Protein AF-A0A9X4HJ02-F1 (afdb_monomer_lite)

Secondary structure (DSSP, 8-state):
--HHHHHHHHHHHHHHHHHHHHHHHHHHHHHHHHHHTTTGGGGS-TT-SSHHHHHHHHHHHTT----HHHHHHHHHHHHHHHHHHH-TTGGGT-PPPHHHHHHHHHHHHHHHHHHHHHHTT-

Sequence (122 aa):
MEGTRVIESLLQGAYVREYHLWEKDCKAYFTLMTNRNNNQLMTINQNEKPFTNFVRKALLVFDGALPEKILSAIDHMRKQVNVMKHEEGLELDHFVSEADYKSALNALESFWNELMNREEYA

Foldseek 3Di:
DPVVLVVLVVLLVVLLVLLVVLLVVLVVVLVVVCVVVVNLCVVQDCPDPPNLVSSCVSLVSVVHDDDPLLSVLSVVSVVLSVCVPPPPPCSVVDGQDPVSSVSNVVSSVSVVVSVVVVVVVD

Radius of gyration: 16.31 Å; chains: 1; bounding box: 38×30×46 Å

Structure (mmCIF, N/CA/C/O backbone):
data_AF-A0A9X4HJ02-F1
#
_entry.id   AF-A0A9X4HJ02-F1
#
loop_
_atom_site.group_PDB
_atom_site.id
_atom_site.type_symbol
_atom_site.label_atom_id
_atom_site.label_alt_id
_atom_site.label_comp_id
_atom_site.label_asym_id
_atom_site.label_entity_id
_atom_site.label_seq_id
_atom_site.pdbx_PDB_ins_code
_atom_site.Cartn_x
_atom_site.Cartn_y
_atom_site.Cartn_z
_atom_site.occupancy
_atom_site.B_iso_or_equiv
_atom_site.auth_seq_id
_atom_site.auth_comp_id
_atom_site.auth_asym_id
_atom_site.auth_atom_id
_atom_site.pdbx_PDB_model_num
ATOM 1 N N . MET A 1 1 ? -17.749 -1.234 29.234 1.00 52.28 1 MET A N 1
ATOM 2 C CA . MET A 1 1 ? -17.450 -0.763 27.860 1.00 52.28 1 MET A CA 1
ATOM 3 C C . MET A 1 1 ? -15.948 -0.518 27.707 1.00 52.28 1 MET A C 1
ATOM 5 O O . MET A 1 1 ? -15.532 0.545 27.276 1.00 52.28 1 MET A O 1
ATOM 9 N N . GLU A 1 2 ? -15.128 -1.496 28.091 1.00 54.56 2 GLU A N 1
ATOM 10 C CA . GLU A 1 2 ? -13.662 -1.351 28.156 1.00 54.56 2 GLU A CA 1
ATOM 11 C C . GLU A 1 2 ? -12.976 -2.229 27.094 1.00 54.56 2 GLU A C 1
ATOM 13 O O . GLU A 1 2 ? -12.011 -1.808 26.468 1.00 54.56 2 GLU A O 1
ATOM 18 N N . GLY A 1 3 ? -13.557 -3.398 26.783 1.00 59.56 3 GLY A N 1
ATOM 19 C CA . GLY A 1 3 ? -13.051 -4.311 25.750 1.00 59.56 3 GLY A CA 1
ATOM 20 C C . GLY A 1 3 ? -13.134 -3.784 24.312 1.00 59.56 3 GLY A C 1
ATOM 21 O O . GLY A 1 3 ? -12.267 -4.109 23.510 1.00 59.56 3 GLY A O 1
ATOM 22 N N . THR A 1 4 ? -14.121 -2.942 23.986 1.00 62.22 4 THR A N 1
ATOM 23 C CA . THR A 1 4 ? -14.264 -2.354 22.639 1.00 62.22 4 THR A CA 1
ATOM 24 C C . THR A 1 4 ? -13.070 -1.460 22.299 1.00 62.22 4 THR A C 1
ATOM 26 O O . THR A 1 4 ? -12.455 -1.650 21.256 1.00 62.22 4 THR A O 1
ATOM 29 N N . ARG A 1 5 ? -12.641 -0.615 23.250 1.00 69.56 5 ARG A N 1
ATOM 30 C CA . ARG A 1 5 ? -11.488 0.284 23.084 1.00 69.56 5 ARG A CA 1
ATOM 31 C C . ARG A 1 5 ? -10.175 -0.467 22.879 1.00 69.56 5 ARG A C 1
ATOM 33 O O . ARG A 1 5 ? -9.358 -0.062 22.066 1.00 69.56 5 ARG A O 1
ATOM 40 N N . VAL A 1 6 ? -9.977 -1.584 23.585 1.00 75.56 6 VAL A N 1
ATOM 41 C CA . VAL A 1 6 ? -8.767 -2.412 23.432 1.00 75.56 6 VAL A CA 1
ATOM 42 C C . VAL A 1 6 ? -8.686 -3.025 22.031 1.00 75.56 6 VAL A C 1
ATOM 44 O O . VAL A 1 6 ? -7.623 -3.000 21.415 1.00 75.56 6 VAL A O 1
ATOM 47 N N . ILE A 1 7 ? -9.797 -3.557 21.512 1.00 77.19 7 ILE A N 1
ATOM 48 C CA . ILE A 1 7 ? -9.849 -4.146 20.164 1.00 77.19 7 ILE A CA 1
ATOM 49 C C . ILE A 1 7 ? -9.597 -3.075 19.099 1.00 77.19 7 ILE A C 1
ATOM 51 O O . ILE A 1 7 ? -8.810 -3.298 18.183 1.00 77.19 7 ILE A O 1
ATOM 55 N N . GLU A 1 8 ? -10.218 -1.906 19.240 1.00 74.81 8 GLU A N 1
ATOM 56 C CA . GLU A 1 8 ? -10.045 -0.772 18.330 1.00 74.81 8 GLU A CA 1
ATOM 57 C C . GLU A 1 8 ? -8.587 -0.282 18.291 1.00 74.81 8 GLU A C 1
ATOM 59 O O . GLU A 1 8 ? -8.019 -0.123 17.209 1.00 74.81 8 GLU A O 1
ATOM 64 N N . SER A 1 9 ? -7.925 -0.148 19.449 1.00 78.44 9 SER A N 1
ATOM 65 C CA . SER A 1 9 ? -6.498 0.202 19.504 1.00 78.44 9 SER A CA 1
ATOM 66 C C . SER A 1 9 ? -5.600 -0.861 18.859 1.00 78.44 9 SER A C 1
ATOM 68 O O . SER A 1 9 ? -4.635 -0.521 18.171 1.00 78.44 9 SER A O 1
ATOM 70 N N . LEU A 1 10 ? -5.909 -2.151 19.044 1.00 83.62 10 LEU A N 1
ATOM 71 C CA . LEU A 1 10 ? -5.164 -3.240 18.403 1.00 83.62 10 LEU A CA 1
ATOM 72 C C . LEU A 1 10 ? -5.333 -3.217 16.878 1.00 83.62 10 LEU A C 1
ATOM 74 O O . LEU A 1 10 ? -4.345 -3.357 16.155 1.00 83.62 10 LEU A O 1
ATOM 78 N N . LEU A 1 11 ? -6.559 -3.005 16.390 1.00 85.75 11 LEU A N 1
ATOM 79 C CA . LEU A 1 11 ? -6.854 -2.886 14.961 1.00 85.75 11 LEU A CA 1
ATOM 80 C C . LEU A 1 11 ? -6.129 -1.697 14.335 1.00 85.75 11 LEU A C 1
ATOM 82 O O . LEU A 1 11 ? -5.523 -1.846 13.278 1.00 85.75 11 LEU A O 1
ATOM 86 N N . GLN A 1 12 ? -6.128 -0.543 14.999 1.00 85.69 12 GLN A N 1
ATOM 87 C CA . GLN A 1 12 ? -5.407 0.641 14.538 1.00 85.69 12 GLN A CA 1
ATOM 88 C C . GLN A 1 12 ? -3.894 0.399 14.470 1.00 85.69 12 GLN A C 1
ATOM 90 O O . GLN A 1 12 ? -3.264 0.694 13.452 1.00 85.69 12 GLN A O 1
ATOM 95 N N . GLY A 1 13 ? -3.310 -0.200 15.513 1.00 87.31 13 GLY A N 1
ATOM 96 C CA . GLY A 1 13 ? -1.893 -0.567 15.522 1.00 87.31 13 GLY A CA 1
ATOM 97 C C . GLY A 1 13 ? -1.534 -1.536 14.392 1.00 87.31 13 GLY A C 1
ATOM 98 O O . GLY A 1 13 ? -0.536 -1.334 13.694 1.00 87.31 13 GLY A O 1
ATOM 99 N N . ALA A 1 14 ? -2.373 -2.550 14.161 1.00 90.69 14 ALA A N 1
ATOM 100 C CA . ALA A 1 14 ? -2.215 -3.473 13.044 1.00 90.69 14 ALA A CA 1
ATOM 101 C C . ALA A 1 14 ? -2.327 -2.743 11.697 1.00 90.69 14 ALA A C 1
ATOM 103 O O . ALA A 1 14 ? -1.456 -2.897 10.850 1.00 90.69 14 ALA A O 1
ATOM 104 N N . TYR A 1 15 ? -3.334 -1.890 11.513 1.00 91.19 15 TYR A N 1
ATOM 105 C CA . TYR A 1 15 ? -3.548 -1.124 10.284 1.00 91.19 15 TYR A CA 1
ATOM 106 C C . TYR A 1 15 ? -2.327 -0.269 9.918 1.00 91.19 15 TYR A C 1
ATOM 108 O O . TYR A 1 15 ? -1.811 -0.357 8.805 1.00 91.19 15 TYR A O 1
ATOM 116 N N . VAL A 1 16 ? -1.797 0.502 10.872 1.00 91.00 16 VAL A N 1
ATOM 117 C CA . VAL A 1 16 ? -0.588 1.318 10.666 1.00 91.00 16 VAL A CA 1
ATOM 118 C C . VAL A 1 16 ? 0.624 0.448 10.323 1.00 91.00 16 VAL A C 1
ATOM 120 O O . VAL A 1 16 ? 1.396 0.787 9.420 1.00 91.00 16 VAL A O 1
ATOM 123 N N . ARG A 1 17 ? 0.789 -0.684 11.018 1.00 93.62 17 ARG A N 1
ATOM 124 C CA . ARG A 1 17 ? 1.872 -1.640 10.761 1.00 93.62 17 ARG A CA 1
ATOM 125 C C . ARG A 1 17 ? 1.815 -2.184 9.335 1.00 93.62 17 ARG A C 1
ATOM 127 O O . ARG A 1 17 ? 2.841 -2.163 8.659 1.00 93.62 17 ARG A O 1
ATOM 134 N N . GLU A 1 18 ? 0.653 -2.652 8.884 1.00 95.81 18 GLU A N 1
ATOM 135 C CA . GLU A 1 18 ? 0.494 -3.255 7.554 1.00 95.81 18 GLU A CA 1
ATOM 136 C C . GLU A 1 18 ? 0.843 -2.270 6.433 1.00 95.81 18 GLU A C 1
ATOM 138 O O . GLU A 1 18 ? 1.586 -2.614 5.514 1.00 95.81 18 GLU A O 1
ATOM 143 N N . TYR A 1 19 ? 0.403 -1.011 6.547 1.00 94.69 19 TYR A N 1
ATOM 144 C CA . TYR A 1 19 ? 0.765 0.023 5.575 1.00 94.69 19 TYR A CA 1
ATOM 145 C C . TYR A 1 19 ? 2.287 0.229 5.492 1.00 94.69 19 TYR A C 1
ATOM 147 O O . TYR A 1 19 ? 2.862 0.284 4.403 1.00 94.69 19 TYR A O 1
ATOM 155 N N . HIS A 1 20 ? 2.959 0.333 6.643 1.00 94.19 20 HIS A N 1
ATOM 156 C CA . HIS A 1 20 ? 4.403 0.565 6.683 1.00 94.19 20 HIS A CA 1
ATOM 157 C C . HIS A 1 20 ? 5.226 -0.637 6.213 1.00 94.19 20 HIS A C 1
ATOM 159 O O . HIS A 1 20 ? 6.281 -0.440 5.606 1.00 94.19 20 HIS A O 1
ATOM 165 N N . LEU A 1 21 ? 4.758 -1.862 6.461 1.00 95.81 21 LEU A N 1
ATOM 166 C CA . LEU A 1 21 ? 5.374 -3.063 5.898 1.00 95.81 21 LEU A CA 1
ATOM 167 C C . LEU A 1 21 ? 5.270 -3.064 4.378 1.00 95.81 21 LEU A C 1
ATOM 169 O O . LEU A 1 21 ? 6.294 -3.170 3.709 1.00 95.81 21 LEU A O 1
ATOM 173 N N . TRP A 1 22 ? 4.077 -2.821 3.837 1.00 96.12 22 TRP A N 1
ATOM 174 C CA . TRP A 1 22 ? 3.890 -2.728 2.392 1.00 96.12 22 TRP A CA 1
ATOM 175 C C . TRP A 1 22 ? 4.784 -1.654 1.750 1.00 96.12 22 TRP A C 1
ATOM 177 O O . TRP A 1 22 ? 5.442 -1.921 0.743 1.00 96.12 22 TRP A O 1
ATOM 187 N N . GLU A 1 23 ? 4.875 -0.459 2.347 1.00 94.38 23 GLU A N 1
ATOM 188 C CA . GLU A 1 23 ? 5.752 0.615 1.861 1.00 94.38 23 GLU A CA 1
ATOM 189 C C . GLU A 1 23 ? 7.231 0.188 1.851 1.00 94.38 23 GLU A C 1
ATOM 191 O O . GLU A 1 23 ? 7.954 0.432 0.879 1.00 94.38 23 GLU A O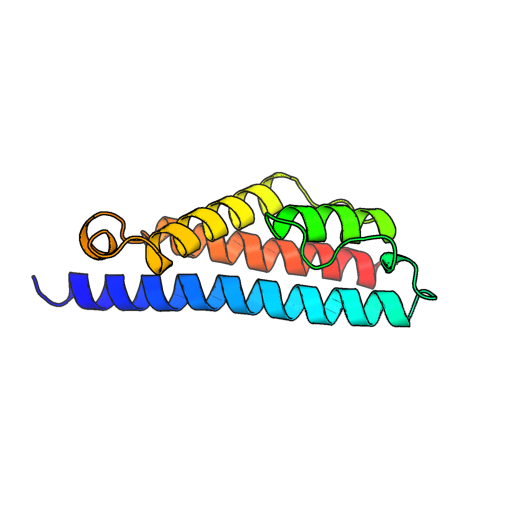 1
ATOM 196 N N . LYS A 1 24 ? 7.690 -0.456 2.930 1.00 93.50 24 LYS A N 1
ATOM 197 C CA . LYS A 1 24 ? 9.062 -0.961 3.060 1.00 93.50 24 LYS A CA 1
ATOM 198 C C . LYS A 1 24 ? 9.365 -2.026 2.005 1.00 93.50 24 LYS A C 1
ATOM 200 O O . LYS A 1 24 ? 10.408 -1.948 1.352 1.00 93.50 24 LYS A O 1
ATOM 205 N N . ASP A 1 25 ? 8.459 -2.975 1.822 1.00 94.31 25 ASP A N 1
ATOM 206 C CA . ASP A 1 25 ? 8.636 -4.093 0.900 1.00 94.31 25 ASP A CA 1
ATOM 207 C C . ASP A 1 25 ? 8.605 -3.617 -0.558 1.00 94.31 25 ASP A C 1
ATOM 209 O O . ASP A 1 25 ? 9.440 -4.038 -1.357 1.00 94.31 25 ASP A O 1
ATOM 213 N N . CYS A 1 26 ? 7.755 -2.639 -0.894 1.00 91.94 26 CYS A N 1
ATOM 214 C CA . CYS A 1 26 ? 7.773 -1.981 -2.203 1.00 91.94 26 CYS A CA 1
ATOM 215 C C . CYS A 1 26 ? 9.126 -1.321 -2.494 1.00 91.94 26 CYS A C 1
ATOM 217 O O . CYS A 1 26 ? 9.684 -1.501 -3.576 1.00 91.94 26 CYS A O 1
ATOM 219 N N . LYS A 1 27 ? 9.687 -0.566 -1.538 1.00 89.56 27 LYS A N 1
ATOM 220 C CA . LYS A 1 27 ? 11.008 0.067 -1.711 1.00 89.56 27 LYS A CA 1
ATOM 221 C C . LYS A 1 27 ? 12.096 -0.975 -1.955 1.00 89.56 27 LYS A C 1
ATOM 223 O O . LYS A 1 27 ? 12.925 -0.784 -2.846 1.00 89.56 27 LYS A O 1
ATOM 228 N N . ALA A 1 28 ? 12.085 -2.070 -1.196 1.00 89.88 28 ALA A N 1
ATOM 229 C CA . ALA A 1 28 ? 13.040 -3.161 -1.365 1.00 89.88 28 ALA A CA 1
ATOM 230 C C . ALA A 1 28 ? 12.899 -3.829 -2.743 1.00 89.88 28 ALA A C 1
ATOM 232 O O . ALA A 1 28 ? 13.892 -3.968 -3.460 1.00 89.88 28 ALA A O 1
ATOM 233 N N . TYR A 1 29 ? 11.668 -4.164 -3.139 1.00 88.44 29 TYR A N 1
ATOM 234 C CA . TYR A 1 29 ? 11.352 -4.769 -4.431 1.00 88.44 29 TYR A CA 1
ATOM 235 C C . TYR A 1 29 ? 11.812 -3.897 -5.603 1.00 88.44 29 TYR A C 1
ATOM 237 O O . TYR A 1 29 ? 12.614 -4.328 -6.431 1.00 88.44 29 TYR A O 1
ATOM 245 N N . PHE A 1 30 ? 11.379 -2.636 -5.652 1.00 86.06 30 PHE A N 1
ATOM 246 C CA . PHE A 1 30 ? 11.724 -1.749 -6.761 1.00 86.06 30 PHE A CA 1
ATOM 247 C C . PHE A 1 30 ? 13.223 -1.426 -6.800 1.00 86.06 30 PHE A C 1
ATOM 249 O O . PHE A 1 30 ? 13.795 -1.328 -7.883 1.00 86.06 30 PHE A O 1
ATOM 256 N N . THR A 1 31 ? 13.905 -1.350 -5.653 1.00 85.00 31 THR A N 1
ATOM 257 C CA . THR A 1 31 ? 15.374 -1.221 -5.627 1.00 85.00 31 THR A CA 1
ATOM 258 C C . THR A 1 31 ? 16.052 -2.440 -6.258 1.00 85.00 31 THR A C 1
ATOM 260 O O . THR A 1 31 ? 16.953 -2.288 -7.083 1.00 85.00 31 THR A O 1
ATOM 263 N N . LEU A 1 32 ? 15.594 -3.653 -5.934 1.00 84.62 32 LEU A N 1
ATOM 264 C CA . LEU A 1 32 ? 16.108 -4.880 -6.542 1.00 84.62 32 LEU A CA 1
ATOM 265 C C . LEU A 1 32 ? 15.881 -4.900 -8.062 1.00 84.62 32 LEU A C 1
ATOM 267 O O . LEU A 1 32 ? 16.812 -5.200 -8.809 1.00 84.62 32 LEU A O 1
ATOM 271 N N . MET A 1 33 ? 14.681 -4.535 -8.520 1.00 80.75 33 MET A N 1
ATOM 272 C CA . MET A 1 33 ? 14.353 -4.478 -9.950 1.00 80.75 33 MET A CA 1
ATOM 273 C C . MET A 1 33 ? 15.175 -3.418 -10.690 1.00 80.75 33 MET A C 1
ATOM 275 O O . MET A 1 33 ? 15.645 -3.668 -11.797 1.00 80.75 33 MET A O 1
ATOM 279 N N . THR A 1 34 ? 15.439 -2.269 -10.057 1.00 80.75 34 THR A N 1
ATOM 280 C CA . THR A 1 34 ? 16.346 -1.234 -10.593 1.00 80.75 34 THR A CA 1
ATOM 281 C C . THR A 1 34 ? 17.727 -1.808 -10.890 1.00 80.75 34 THR A C 1
ATOM 283 O O . THR A 1 34 ? 18.257 -1.618 -11.984 1.00 80.75 34 THR A O 1
ATOM 286 N N . ASN A 1 35 ? 18.291 -2.530 -9.918 1.00 79.81 35 ASN A N 1
ATOM 287 C CA . ASN A 1 35 ? 19.626 -3.111 -10.022 1.00 79.81 35 ASN A CA 1
ATOM 288 C C . ASN A 1 35 ? 19.690 -4.208 -11.095 1.00 79.81 35 ASN A C 1
ATOM 290 O O . ASN A 1 35 ? 20.710 -4.345 -11.763 1.00 79.81 35 ASN A O 1
ATOM 294 N N . ARG A 1 36 ? 18.608 -4.978 -11.273 1.00 78.88 36 ARG A N 1
ATOM 295 C CA . ARG A 1 36 ? 18.513 -6.027 -12.302 1.00 78.88 36 ARG A CA 1
ATOM 296 C C . ARG A 1 36 ? 18.348 -5.457 -13.713 1.00 78.88 36 ARG A C 1
ATOM 298 O O . ARG A 1 36 ? 18.945 -5.984 -14.645 1.00 78.88 36 ARG A O 1
ATOM 305 N N . ASN A 1 37 ? 17.612 -4.357 -13.861 1.00 73.00 37 ASN A N 1
ATOM 306 C CA . ASN A 1 37 ? 17.257 -3.768 -15.156 1.00 73.00 37 ASN A CA 1
ATOM 307 C C . ASN A 1 37 ? 18.129 -2.551 -15.518 1.00 73.00 37 ASN A C 1
ATOM 309 O O . ASN A 1 37 ? 17.626 -1.556 -16.033 1.00 73.00 37 ASN A O 1
ATOM 313 N N . ASN A 1 38 ? 19.439 -2.602 -15.241 1.00 73.12 38 ASN A N 1
ATOM 314 C CA . ASN A 1 38 ? 20.414 -1.561 -15.611 1.00 73.12 38 ASN A CA 1
ATOM 315 C C . ASN A 1 38 ? 20.001 -0.129 -15.215 1.00 73.12 38 ASN A C 1
ATOM 317 O O . ASN A 1 38 ? 20.140 0.806 -16.004 1.00 73.12 38 ASN A O 1
ATOM 321 N N . ASN A 1 39 ? 19.506 0.065 -13.990 1.00 70.62 39 ASN A N 1
ATOM 322 C CA . ASN A 1 39 ? 19.176 1.380 -13.434 1.00 70.62 39 ASN A CA 1
ATOM 323 C C . ASN A 1 39 ? 17.999 2.122 -14.100 1.00 70.62 39 ASN A C 1
ATOM 325 O O . ASN A 1 39 ? 17.875 3.336 -13.939 1.00 70.62 39 ASN A O 1
ATOM 329 N N . GLN A 1 40 ? 17.083 1.420 -14.777 1.00 65.75 40 GLN A N 1
ATOM 330 C CA . GLN A 1 40 ? 15.913 2.035 -15.433 1.00 65.75 40 GLN A CA 1
ATOM 331 C C . GLN A 1 40 ? 15.029 2.905 -14.510 1.00 65.75 40 GLN A C 1
ATOM 333 O O . GLN A 1 40 ? 14.434 3.873 -14.977 1.00 65.75 40 GLN A O 1
ATOM 338 N N . LEU A 1 41 ? 14.980 2.631 -13.199 1.00 64.19 41 LEU A N 1
ATOM 339 C CA . LEU A 1 41 ? 14.225 3.441 -12.227 1.00 64.19 41 LEU A CA 1
ATOM 340 C C . LEU A 1 41 ? 14.973 4.667 -11.679 1.00 64.19 41 LEU A C 1
ATOM 342 O O . LEU A 1 41 ? 14.382 5.424 -10.911 1.00 64.19 41 LEU A O 1
ATOM 346 N N . MET A 1 42 ? 16.242 4.907 -12.038 1.00 61.59 42 MET A N 1
ATOM 347 C CA . MET A 1 42 ? 16.997 6.062 -11.516 1.00 61.59 42 MET A CA 1
ATOM 348 C C . MET A 1 42 ? 16.392 7.422 -11.893 1.00 61.59 42 MET A C 1
ATOM 350 O O . MET A 1 42 ? 16.755 8.442 -11.310 1.00 61.59 42 MET A O 1
ATOM 354 N N . THR A 1 43 ? 15.455 7.448 -12.840 1.00 64.25 43 THR A N 1
ATOM 355 C CA . THR A 1 43 ? 14.706 8.647 -13.225 1.00 64.25 43 THR A CA 1
ATOM 356 C C . THR A 1 43 ? 13.535 8.961 -12.286 1.00 64.25 43 THR A C 1
ATOM 358 O O . THR A 1 43 ? 13.009 10.073 -12.333 1.00 64.25 43 THR A O 1
ATOM 361 N N . ILE A 1 44 ? 13.120 8.028 -11.418 1.00 70.50 44 ILE A N 1
ATOM 362 C CA . ILE A 1 44 ? 11.975 8.212 -10.520 1.00 70.50 44 ILE A CA 1
ATOM 363 C C . ILE A 1 44 ? 12.444 8.649 -9.133 1.00 70.50 44 ILE A C 1
ATOM 365 O O . ILE A 1 44 ? 13.261 8.001 -8.480 1.00 70.50 44 ILE A O 1
ATOM 369 N N . ASN A 1 45 ? 11.858 9.736 -8.634 1.00 77.00 45 ASN A N 1
ATOM 370 C CA . ASN A 1 45 ? 12.072 10.183 -7.266 1.00 77.00 45 ASN A CA 1
ATOM 371 C C . ASN A 1 45 ? 11.433 9.202 -6.263 1.00 77.00 45 ASN A C 1
ATOM 373 O O . ASN A 1 45 ? 10.218 9.197 -6.082 1.00 77.00 45 ASN A O 1
ATOM 377 N N . GLN A 1 46 ? 12.255 8.421 -5.556 1.00 71.94 46 GLN A N 1
ATOM 378 C CA . GLN A 1 46 ? 11.810 7.482 -4.510 1.00 71.94 46 GLN A CA 1
ATOM 379 C C . GLN A 1 46 ? 11.118 8.159 -3.314 1.00 71.94 46 GLN A C 1
ATOM 381 O O . GLN A 1 46 ? 10.439 7.498 -2.531 1.00 71.94 46 GLN A O 1
ATOM 386 N N . ASN A 1 47 ? 11.268 9.479 -3.177 1.00 77.44 47 ASN A N 1
ATOM 387 C CA . ASN A 1 47 ? 10.619 10.284 -2.145 1.00 77.44 47 ASN A CA 1
ATOM 388 C C . ASN A 1 47 ? 9.323 10.951 -2.634 1.00 77.44 47 ASN A C 1
ATOM 390 O O . ASN A 1 47 ? 8.827 11.878 -1.990 1.00 77.44 47 ASN A O 1
ATOM 394 N N . GLU A 1 48 ? 8.786 10.534 -3.783 1.00 81.75 48 GLU A N 1
ATOM 395 C CA . GLU A 1 48 ? 7.530 11.066 -4.296 1.00 81.75 48 GLU A CA 1
ATOM 396 C C . GLU A 1 48 ? 6.357 10.794 -3.340 1.00 81.75 48 GLU A C 1
ATOM 398 O O . GLU A 1 48 ? 6.205 9.709 -2.774 1.00 81.75 48 GLU A O 1
ATOM 403 N N . LYS A 1 49 ? 5.524 11.826 -3.154 1.00 83.25 49 LYS A N 1
ATOM 404 C CA . LYS A 1 49 ? 4.355 11.806 -2.275 1.00 83.25 49 LYS A CA 1
ATOM 405 C C . LYS A 1 49 ? 3.072 12.054 -3.083 1.00 83.25 49 LYS A C 1
ATOM 407 O O . LYS A 1 49 ? 3.065 12.963 -3.912 1.00 83.25 49 LYS A O 1
ATOM 412 N N . PRO A 1 50 ? 1.974 11.332 -2.795 1.00 85.56 50 PRO A N 1
ATOM 413 C CA . PRO A 1 50 ? 1.911 10.1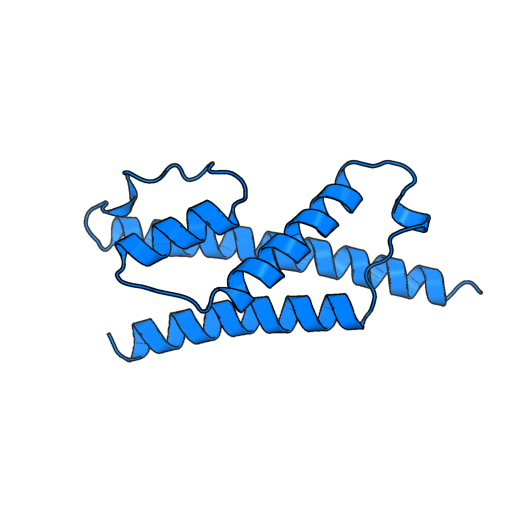45 -1.937 1.00 85.56 50 PRO A CA 1
ATOM 414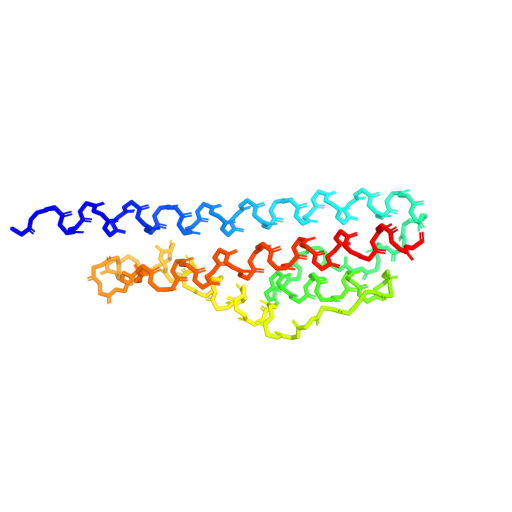 C C . PRO A 1 50 ? 2.739 8.980 -2.502 1.00 85.56 50 PRO A C 1
ATOM 416 O O . PRO A 1 50 ? 2.944 8.896 -3.708 1.00 85.5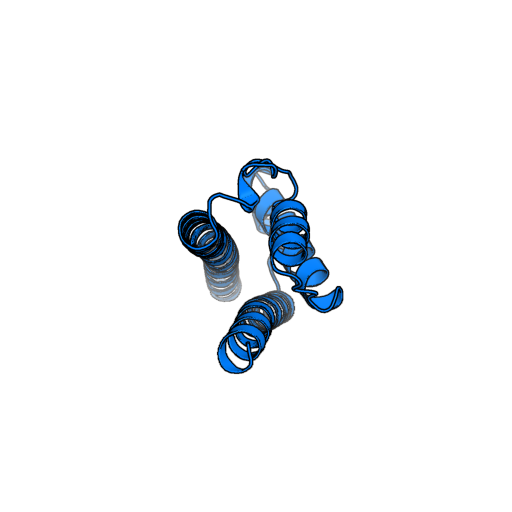6 50 PRO A O 1
ATOM 419 N N . PHE A 1 51 ? 3.201 8.068 -1.641 1.00 88.44 51 PHE A N 1
ATOM 420 C CA . PHE A 1 51 ? 4.053 6.942 -2.055 1.00 88.44 51 PHE A CA 1
ATOM 421 C C . PHE A 1 51 ? 3.387 6.041 -3.115 1.00 88.44 51 PHE A C 1
ATOM 423 O O . PHE A 1 51 ? 4.054 5.475 -3.975 1.00 88.44 51 PHE A O 1
ATOM 430 N N . THR A 1 52 ? 2.057 5.977 -3.146 1.00 89.38 52 THR A N 1
ATOM 431 C CA . THR A 1 52 ? 1.293 5.298 -4.206 1.00 89.38 52 THR A C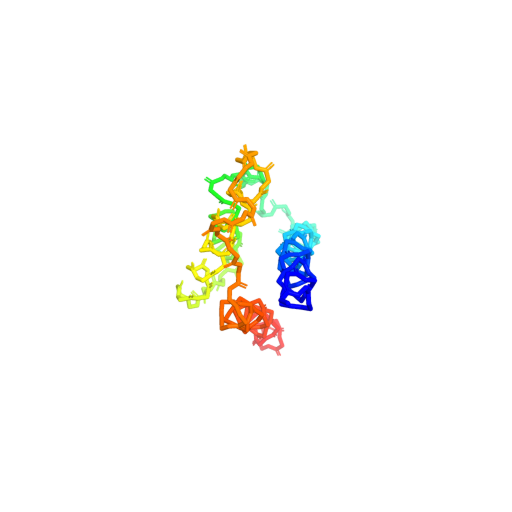A 1
ATOM 432 C C . THR A 1 52 ? 1.541 5.873 -5.609 1.00 89.38 52 THR A C 1
ATOM 434 O O . THR A 1 52 ? 1.443 5.131 -6.586 1.00 89.38 52 THR A O 1
ATOM 437 N N . ASN A 1 53 ? 1.926 7.149 -5.740 1.00 88.44 53 ASN A N 1
ATOM 438 C CA . ASN A 1 53 ? 2.342 7.734 -7.020 1.00 88.44 53 ASN A CA 1
ATOM 439 C C . ASN A 1 53 ? 3.725 7.243 -7.452 1.00 88.44 53 ASN A C 1
ATOM 441 O O . ASN A 1 53 ? 3.906 6.924 -8.627 1.00 88.44 53 ASN A O 1
ATOM 445 N N . PHE A 1 54 ? 4.670 7.131 -6.509 1.00 89.00 54 PHE A N 1
ATOM 446 C CA . PHE A 1 54 ? 5.961 6.492 -6.771 1.00 89.00 54 PHE A CA 1
ATOM 447 C C . PHE A 1 54 ? 5.744 5.074 -7.307 1.00 89.00 54 PHE A C 1
ATOM 449 O O . PHE A 1 54 ? 6.248 4.741 -8.376 1.00 89.00 54 PHE A O 1
ATOM 456 N N . VAL A 1 55 ? 4.922 4.278 -6.616 1.00 89.81 55 VAL A N 1
ATOM 457 C CA . VAL A 1 55 ? 4.595 2.904 -7.022 1.00 89.81 55 VAL A CA 1
ATOM 458 C C . VAL A 1 55 ? 3.967 2.872 -8.417 1.00 89.81 55 VAL A C 1
ATOM 460 O O . VAL A 1 55 ? 4.406 2.094 -9.258 1.00 89.81 55 VAL A O 1
ATOM 463 N N . ARG A 1 56 ? 3.001 3.756 -8.712 1.00 89.31 56 ARG A N 1
ATOM 464 C CA . ARG A 1 56 ? 2.380 3.861 -10.046 1.00 89.31 56 ARG A CA 1
ATOM 465 C C . ARG A 1 56 ? 3.425 4.095 -11.141 1.00 89.31 56 ARG A C 1
ATOM 467 O O . ARG A 1 56 ? 3.393 3.418 -12.161 1.00 89.31 56 ARG A O 1
ATOM 474 N N . LYS A 1 57 ? 4.353 5.033 -10.937 1.00 86.56 57 LYS A N 1
ATOM 475 C CA . LYS A 1 57 ? 5.406 5.331 -11.920 1.00 86.56 57 LYS A CA 1
ATOM 476 C C . LYS A 1 57 ? 6.433 4.208 -12.034 1.00 86.56 57 LYS A C 1
ATOM 478 O O . LYS A 1 57 ? 6.862 3.907 -13.141 1.00 86.56 57 LYS A O 1
ATOM 483 N N . ALA A 1 58 ? 6.808 3.591 -10.915 1.00 85.44 58 ALA A N 1
ATOM 484 C CA . ALA A 1 58 ? 7.747 2.476 -10.900 1.00 85.44 58 ALA A CA 1
ATOM 485 C C . ALA A 1 58 ? 7.203 1.281 -11.690 1.00 85.44 58 ALA A C 1
ATOM 487 O O . ALA A 1 58 ? 7.932 0.693 -12.479 1.00 85.44 58 ALA A O 1
ATOM 488 N N . LEU A 1 59 ? 5.909 0.981 -11.549 1.00 85.38 59 LEU A N 1
ATOM 489 C CA . LEU A 1 59 ? 5.239 -0.059 -12.329 1.00 85.38 59 LEU A CA 1
ATOM 490 C C . LEU A 1 59 ? 5.246 0.246 -13.830 1.00 85.38 59 LEU A C 1
ATOM 492 O O . LEU A 1 59 ? 5.569 -0.641 -14.611 1.00 85.38 59 LEU A O 1
ATOM 496 N N . LEU A 1 60 ? 4.975 1.493 -14.231 1.00 83.00 60 LEU A N 1
ATOM 497 C CA . LEU A 1 60 ? 4.999 1.891 -15.645 1.00 83.00 60 LEU A CA 1
ATOM 498 C C . LEU A 1 60 ? 6.377 1.712 -16.297 1.00 83.00 60 LEU A C 1
ATOM 500 O O . LEU A 1 60 ? 6.449 1.397 -17.479 1.00 83.00 60 LEU A O 1
ATOM 504 N N . VAL A 1 61 ? 7.470 1.891 -15.546 1.00 77.50 61 VAL A N 1
ATOM 505 C CA . VAL A 1 61 ? 8.831 1.644 -16.061 1.00 77.50 61 VAL A CA 1
ATOM 506 C C . VAL A 1 61 ? 9.071 0.165 -16.371 1.00 77.50 61 VAL A C 1
ATOM 508 O O . VAL A 1 61 ? 9.860 -0.144 -17.257 1.00 77.50 61 VAL A O 1
ATOM 511 N N . PHE A 1 62 ? 8.361 -0.740 -15.699 1.00 70.88 62 PHE A N 1
ATOM 512 C CA . PHE A 1 62 ? 8.431 -2.184 -15.928 1.00 70.88 62 PHE A CA 1
ATOM 513 C C . PHE A 1 62 ? 7.252 -2.722 -16.750 1.00 70.88 62 PHE A C 1
ATOM 515 O O . PHE A 1 62 ? 6.917 -3.895 -16.633 1.00 70.88 62 PHE A O 1
ATOM 522 N N . ASP A 1 63 ? 6.594 -1.861 -17.537 1.00 68.38 63 ASP A N 1
ATOM 523 C CA . ASP A 1 63 ? 5.409 -2.193 -18.351 1.00 68.38 63 ASP A CA 1
ATOM 524 C C . ASP A 1 63 ? 4.255 -2.837 -17.541 1.00 68.38 63 ASP A C 1
ATOM 526 O O . ASP A 1 63 ? 3.408 -3.591 -18.026 1.00 68.38 63 ASP A O 1
ATOM 530 N N . GLY A 1 64 ? 4.216 -2.528 -16.244 1.00 68.81 64 GLY A N 1
ATOM 531 C CA . GLY A 1 64 ? 3.196 -2.955 -15.305 1.00 68.81 64 GLY A CA 1
ATOM 532 C C . GLY A 1 64 ? 2.072 -1.928 -15.190 1.00 68.81 64 GLY A C 1
ATOM 533 O O . GLY A 1 64 ? 2.310 -0.740 -14.977 1.00 68.81 64 GLY A O 1
ATOM 534 N N . ALA A 1 65 ? 0.822 -2.389 -15.239 1.00 71.62 65 ALA A N 1
ATOM 535 C CA . ALA A 1 65 ? -0.351 -1.565 -14.949 1.00 71.62 65 ALA A CA 1
ATOM 536 C C . ALA A 1 65 ? -1.239 -2.255 -13.911 1.00 71.62 65 ALA A C 1
ATOM 538 O O . ALA A 1 65 ? -1.861 -3.270 -14.198 1.00 71.62 65 ALA A O 1
ATOM 539 N N . LEU A 1 66 ? -1.328 -1.709 -12.700 1.00 79.62 66 LEU A N 1
ATOM 540 C CA . LEU A 1 66 ? -2.254 -2.235 -11.696 1.00 79.62 66 LEU A CA 1
ATOM 541 C C . LEU A 1 66 ? -3.663 -1.662 -11.877 1.00 79.62 66 LEU A C 1
ATOM 543 O O . LEU A 1 66 ? -3.802 -0.492 -12.246 1.00 79.62 66 LEU A O 1
ATOM 547 N N . PRO A 1 67 ? -4.713 -2.428 -11.530 1.00 85.75 67 PRO A N 1
ATOM 548 C CA . PRO A 1 67 ? -6.054 -1.884 -11.390 1.00 85.75 67 PRO A CA 1
ATOM 549 C C . PRO A 1 67 ? -6.065 -0.658 -10.464 1.00 85.75 67 PRO A C 1
ATOM 551 O O . PRO A 1 67 ? -5.658 -0.739 -9.303 1.00 85.75 67 PRO A O 1
ATOM 554 N N . GLU A 1 68 ? -6.589 0.475 -10.942 1.00 85.94 68 GLU A N 1
ATOM 555 C CA . GLU A 1 68 ? -6.580 1.745 -10.193 1.00 85.94 68 GLU A CA 1
ATOM 556 C C . GLU A 1 68 ? -7.275 1.638 -8.827 1.00 85.94 68 GLU A C 1
ATOM 558 O O . GLU A 1 68 ? -6.862 2.281 -7.858 1.00 85.94 68 GLU A O 1
ATOM 563 N N . LYS A 1 69 ? -8.279 0.760 -8.723 1.00 89.81 69 LYS A N 1
ATOM 564 C CA . LYS A 1 69 ? -8.978 0.449 -7.470 1.00 89.81 69 LYS A CA 1
ATOM 565 C C . LYS A 1 69 ? -8.031 0.003 -6.345 1.00 89.81 69 LYS A C 1
ATOM 567 O O . LYS A 1 69 ? -8.266 0.363 -5.197 1.00 89.81 69 LYS A O 1
ATOM 572 N N . ILE A 1 70 ? -6.955 -0.724 -6.666 1.00 92.69 70 ILE A N 1
ATOM 573 C CA . ILE A 1 70 ? -5.993 -1.240 -5.681 1.00 92.69 70 ILE A CA 1
ATOM 574 C C . ILE A 1 70 ? -5.185 -0.081 -5.098 1.00 92.69 70 ILE A C 1
ATOM 576 O O . ILE A 1 70 ? -5.207 0.151 -3.892 1.00 92.69 70 ILE A O 1
ATOM 580 N N . LEU A 1 71 ? -4.528 0.708 -5.954 1.00 90.75 71 LEU A N 1
ATOM 581 C CA . LEU A 1 71 ? -3.718 1.845 -5.502 1.00 90.75 71 LEU A CA 1
ATOM 582 C C . LEU A 1 71 ? -4.562 2.932 -4.826 1.00 90.75 71 LEU A C 1
ATOM 584 O O . LEU A 1 71 ? -4.072 3.607 -3.924 1.00 90.75 71 LEU A O 1
ATOM 588 N N . SER A 1 72 ? -5.826 3.083 -5.224 1.00 91.31 72 SER A N 1
ATOM 589 C CA . SER A 1 72 ? -6.760 4.016 -4.586 1.00 91.31 72 SER A CA 1
ATOM 590 C C . SER A 1 72 ? -7.130 3.576 -3.167 1.00 91.31 72 SER A C 1
ATOM 592 O O . SER A 1 72 ? -7.146 4.406 -2.260 1.00 91.31 72 SER A O 1
ATOM 594 N N . ALA A 1 73 ? -7.368 2.277 -2.950 1.00 92.31 73 ALA A N 1
ATOM 595 C CA . ALA A 1 73 ? -7.613 1.723 -1.618 1.00 92.31 73 ALA A CA 1
ATOM 596 C C . ALA A 1 73 ? -6.376 1.846 -0.708 1.00 92.31 73 ALA A C 1
ATOM 598 O O . ALA A 1 73 ? -6.498 2.223 0.456 1.00 92.31 73 ALA A O 1
ATOM 599 N N . ILE A 1 74 ? -5.174 1.627 -1.249 1.00 94.62 74 ILE A N 1
ATOM 600 C CA . ILE A 1 74 ? -3.921 1.802 -0.498 1.00 94.62 74 ILE A CA 1
ATOM 601 C C . ILE A 1 74 ? -3.646 3.289 -0.200 1.00 94.62 74 ILE A C 1
ATOM 603 O O . ILE A 1 74 ? -3.190 3.629 0.892 1.00 94.62 74 ILE A O 1
ATOM 607 N N . ASP A 1 75 ? -3.962 4.215 -1.115 1.00 92.62 75 ASP A N 1
ATOM 608 C CA . ASP A 1 75 ? -3.855 5.654 -0.825 1.00 92.62 75 ASP A CA 1
ATOM 609 C C . ASP A 1 75 ? -4.882 6.105 0.224 1.00 92.62 75 ASP A C 1
ATOM 611 O O . ASP A 1 75 ? -4.573 6.962 1.055 1.00 92.62 75 ASP A O 1
ATOM 615 N N . HIS A 1 76 ? -6.082 5.516 0.229 1.00 91.94 76 HIS A N 1
ATOM 616 C CA . HIS A 1 76 ? -7.044 5.729 1.308 1.00 91.94 76 HIS A CA 1
ATOM 617 C C . HIS A 1 76 ? -6.460 5.275 2.652 1.00 91.94 76 HIS A C 1
ATOM 619 O O . HIS A 1 76 ? -6.440 6.061 3.598 1.00 91.94 76 HIS A O 1
ATOM 625 N N . MET A 1 77 ? -5.884 4.071 2.702 1.00 93.31 77 MET A N 1
ATOM 626 C CA . MET A 1 77 ? -5.197 3.553 3.887 1.00 93.31 77 MET A CA 1
ATOM 627 C C . MET A 1 77 ? -4.098 4.497 4.383 1.00 93.31 77 MET A C 1
ATOM 629 O O . MET A 1 77 ? -4.063 4.847 5.561 1.00 93.31 77 MET A O 1
ATOM 633 N N . ARG A 1 78 ? -3.250 5.004 3.482 1.00 92.06 78 ARG A N 1
ATOM 634 C CA . ARG A 1 78 ? -2.222 5.999 3.818 1.00 92.06 78 ARG A CA 1
ATOM 635 C C . ARG A 1 78 ? -2.812 7.258 4.458 1.00 92.06 78 ARG A C 1
ATOM 637 O O . ARG A 1 78 ? -2.225 7.792 5.398 1.00 92.06 78 ARG A O 1
ATOM 644 N N . LYS A 1 79 ? -3.914 7.792 3.920 1.00 90.06 79 LYS A N 1
ATOM 645 C CA . LYS A 1 79 ? -4.554 9.005 4.468 1.00 90.06 79 LYS A CA 1
ATOM 646 C C . LYS A 1 79 ? -4.979 8.777 5.914 1.00 90.06 79 LYS A C 1
ATOM 648 O O . LYS A 1 79 ? -4.655 9.609 6.754 1.00 90.06 79 LYS A O 1
ATOM 653 N N . GLN A 1 80 ? -5.596 7.631 6.189 1.00 87.88 80 GLN A N 1
ATOM 654 C CA . GLN A 1 80 ? -6.004 7.240 7.538 1.00 87.88 80 GLN A CA 1
ATOM 655 C C . GLN A 1 80 ? -4.798 7.088 8.477 1.00 87.88 80 GLN A C 1
ATOM 657 O O . GLN A 1 80 ? -4.780 7.671 9.557 1.00 87.88 80 GLN A O 1
ATOM 662 N N . VAL A 1 81 ? -3.731 6.414 8.033 1.00 89.06 81 VAL A N 1
ATOM 663 C CA . VAL A 1 81 ? -2.484 6.297 8.814 1.00 89.06 81 VAL A CA 1
ATOM 664 C C . VAL A 1 81 ? -1.874 7.668 9.127 1.00 89.06 81 VAL A C 1
ATOM 666 O O . VAL A 1 81 ? -1.383 7.884 10.231 1.00 89.06 81 VAL A O 1
ATOM 669 N N . ASN A 1 82 ? -1.896 8.612 8.183 1.00 86.12 82 ASN A N 1
ATOM 670 C CA . ASN A 1 82 ? -1.369 9.956 8.420 1.00 86.12 82 ASN A CA 1
ATOM 671 C C . ASN A 1 82 ? -2.185 10.736 9.458 1.00 86.12 82 ASN A C 1
ATOM 673 O O . ASN A 1 82 ? -1.577 11.417 10.280 1.00 86.12 82 ASN A O 1
ATOM 677 N N . VAL A 1 83 ? -3.517 10.625 9.427 1.00 83.31 83 VAL A N 1
ATOM 678 C CA . VAL A 1 83 ? -4.412 11.218 10.437 1.00 83.31 83 VAL A CA 1
ATOM 679 C C . VAL A 1 83 ? -4.059 10.673 11.823 1.00 83.31 83 VAL A C 1
ATOM 681 O O . VAL A 1 83 ? -3.726 11.440 12.723 1.00 83.31 83 VAL A O 1
ATOM 684 N N . MET A 1 84 ? -3.970 9.346 11.955 1.00 78.88 84 MET A N 1
ATOM 685 C CA . MET A 1 84 ? -3.651 8.673 13.224 1.00 78.88 84 MET A CA 1
ATOM 686 C C . MET A 1 84 ? -2.284 9.051 13.803 1.00 78.88 84 MET A C 1
ATOM 688 O O . MET A 1 84 ? -2.093 8.981 15.009 1.00 78.88 84 MET A O 1
ATOM 692 N N . LYS A 1 85 ? -1.307 9.411 12.961 1.00 75.12 85 LYS A N 1
ATOM 69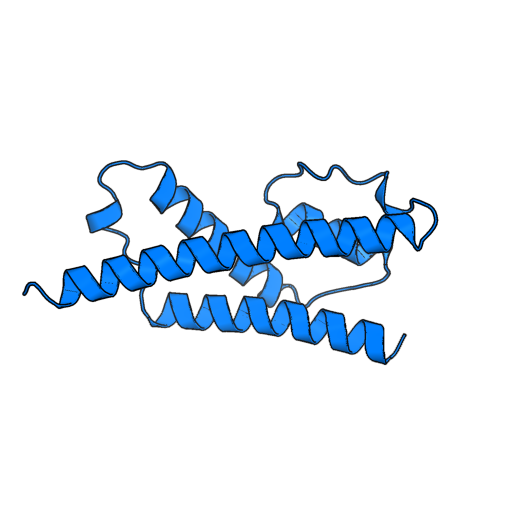3 C CA . LYS A 1 85 ? 0.065 9.720 13.400 1.00 75.12 85 LYS A CA 1
ATOM 694 C C . LYS A 1 85 ? 0.290 11.176 13.796 1.00 75.12 85 LYS A C 1
ATOM 696 O O . LYS A 1 85 ? 1.280 11.451 14.471 1.00 75.12 85 LYS A O 1
ATOM 701 N N . HIS A 1 86 ? -0.521 12.102 13.291 1.00 70.62 86 HIS A N 1
ATOM 702 C CA . HIS A 1 86 ? -0.216 13.535 13.352 1.00 70.62 86 HIS A CA 1
ATOM 703 C C . HIS A 1 86 ? -1.269 14.375 14.064 1.00 70.62 86 HIS A C 1
ATOM 705 O O . HIS A 1 86 ? -0.976 15.519 14.405 1.00 70.62 86 HIS A O 1
ATOM 711 N N . GLU A 1 87 ? -2.458 13.835 14.313 1.00 60.56 87 GLU A N 1
ATOM 712 C CA . GLU A 1 87 ? -3.534 14.582 14.949 1.00 60.56 87 GLU A CA 1
ATOM 713 C C . GLU A 1 87 ? -3.760 14.062 16.379 1.00 60.56 87 GLU A C 1
ATOM 715 O O . GLU A 1 87 ? -4.549 13.149 16.629 1.00 60.56 87 GLU A O 1
ATOM 720 N N . GLU A 1 88 ? -3.012 14.631 17.335 1.00 49.50 88 GLU A N 1
ATOM 721 C CA . GLU A 1 88 ? -3.182 14.351 18.768 1.00 49.50 88 GLU A CA 1
ATOM 722 C C . GLU A 1 88 ? -4.639 14.617 19.189 1.00 49.50 88 GLU A C 1
ATOM 724 O O . GLU A 1 88 ? -5.170 15.709 18.987 1.00 49.50 88 GLU A O 1
ATOM 729 N N . GLY A 1 89 ? -5.295 13.611 19.777 1.00 51.22 89 GLY A N 1
ATOM 730 C CA . GLY A 1 89 ? -6.686 13.696 20.244 1.00 51.22 89 GLY A CA 1
ATOM 731 C C . GLY A 1 89 ? -7.743 13.123 19.291 1.00 51.22 89 GLY A C 1
ATOM 732 O O . GLY A 1 89 ? -8.859 12.879 19.740 1.00 51.22 89 GLY A O 1
ATOM 733 N N . LEU A 1 90 ? -7.398 12.822 18.032 1.00 50.69 90 LEU A N 1
ATOM 734 C CA . LEU A 1 90 ? -8.313 12.189 17.063 1.00 50.69 90 LEU A CA 1
ATOM 735 C C . LEU A 1 90 ? -8.302 10.654 17.095 1.00 50.69 90 LEU A C 1
ATOM 737 O O . LEU A 1 90 ? -9.169 10.022 16.491 1.00 50.69 90 LEU A O 1
ATOM 741 N N . GLU A 1 91 ? -7.402 10.052 17.882 1.00 53.19 91 GLU A N 1
ATOM 742 C CA . GLU A 1 91 ? -7.402 8.610 18.176 1.00 53.19 91 GLU A CA 1
ATOM 743 C C . GLU A 1 91 ? -8.729 8.114 18.774 1.00 53.19 91 GLU A C 1
ATOM 745 O O . GLU A 1 91 ? -8.989 6.919 18.740 1.00 53.19 91 GLU A O 1
ATOM 750 N N . LEU A 1 92 ? -9.572 9.005 19.315 1.00 51.19 92 LEU A N 1
ATOM 751 C CA . LEU A 1 92 ? -10.859 8.650 19.920 1.00 51.19 92 LEU A CA 1
ATOM 752 C C . LEU A 1 92 ? -12.070 8.824 18.984 1.00 51.19 92 LEU A C 1
ATOM 754 O O . LEU A 1 92 ? -13.094 8.191 19.237 1.00 51.19 92 LEU A O 1
ATOM 758 N N . ASP A 1 93 ? -11.959 9.621 17.913 1.00 54.69 93 ASP A N 1
ATOM 759 C CA . ASP A 1 93 ? -13.079 9.941 17.006 1.00 54.69 93 ASP A CA 1
ATOM 760 C C . ASP A 1 93 ? -12.961 9.263 15.622 1.00 54.69 93 ASP A C 1
ATOM 762 O O . ASP A 1 93 ? -13.941 9.199 14.872 1.00 54.69 93 ASP A O 1
ATOM 766 N N . HIS A 1 94 ? -11.787 8.723 15.268 1.00 61.72 94 HIS A N 1
ATOM 767 C CA . HIS A 1 94 ? -11.511 8.113 13.959 1.00 61.72 94 HIS A CA 1
ATOM 768 C C . HIS A 1 94 ? -10.854 6.730 14.070 1.00 61.72 94 HIS A C 1
ATOM 770 O O . HIS A 1 94 ? -9.766 6.487 13.543 1.00 61.72 94 HIS A O 1
ATOM 776 N N . PHE A 1 95 ? -11.531 5.795 14.739 1.00 74.88 95 PHE A N 1
ATOM 777 C CA . PHE A 1 95 ? -11.106 4.397 14.747 1.00 74.88 95 PHE A CA 1
ATOM 778 C C . PHE A 1 95 ? -11.285 3.742 13.373 1.00 74.88 95 PHE A C 1
ATOM 780 O O . PHE A 1 95 ? -12.310 3.904 12.709 1.00 74.88 95 PHE A O 1
ATOM 787 N N . VAL A 1 96 ? -10.291 2.945 12.972 1.00 80.38 96 VAL A N 1
ATOM 788 C CA . VAL A 1 96 ? -10.396 2.054 11.809 1.00 80.38 96 VAL A CA 1
ATOM 789 C C . VAL A 1 96 ? -11.456 1.004 12.105 1.00 80.38 96 VAL A C 1
ATOM 791 O O . VAL A 1 96 ? -11.309 0.226 13.050 1.00 80.38 96 VAL A O 1
ATOM 794 N N . SER A 1 97 ? -12.503 0.936 11.284 1.00 84.75 97 SER A N 1
ATOM 795 C CA . SER A 1 97 ? -13.471 -0.149 11.413 1.00 84.75 97 SER A CA 1
ATOM 796 C C . SER A 1 97 ? -12.856 -1.480 10.969 1.00 84.75 97 SER A C 1
ATOM 798 O O . SER A 1 97 ? -11.955 -1.531 10.129 1.00 84.75 97 SER A O 1
ATOM 800 N N . GLU A 1 98 ? -13.376 -2.603 11.468 1.00 86.81 98 GLU A N 1
ATOM 801 C CA . GLU A 1 98 ? -12.957 -3.929 10.990 1.00 86.81 98 GLU A CA 1
ATOM 802 C C . GLU A 1 98 ? -13.132 -4.069 9.462 1.00 86.81 98 GLU A C 1
ATOM 804 O O . GLU A 1 98 ? -12.333 -4.728 8.794 1.00 86.81 98 GLU A O 1
ATOM 809 N N . ALA A 1 99 ? -14.154 -3.420 8.894 1.00 88.88 99 ALA A N 1
ATOM 810 C CA . ALA A 1 99 ? -14.394 -3.396 7.456 1.00 88.88 99 ALA A CA 1
ATOM 811 C C . ALA A 1 99 ? -13.285 -2.646 6.700 1.00 88.88 99 ALA A C 1
ATOM 813 O O . ALA A 1 99 ? -12.790 -3.156 5.692 1.00 88.88 99 ALA A O 1
ATOM 814 N N . ASP A 1 100 ? -12.845 -1.492 7.210 1.00 88.12 100 ASP A N 1
ATOM 815 C CA . ASP A 1 100 ? -11.730 -0.733 6.633 1.00 88.12 100 ASP A CA 1
ATOM 816 C C . ASP A 1 100 ? -10.424 -1.526 6.716 1.00 88.12 100 ASP A C 1
ATOM 818 O O . ASP A 1 100 ? -9.663 -1.572 5.748 1.00 88.12 100 ASP A O 1
ATOM 822 N N . TYR A 1 101 ? -10.190 -2.206 7.845 1.00 90.62 101 TYR A N 1
ATOM 823 C CA . TYR A 1 101 ? -9.030 -3.076 8.033 1.00 90.62 101 TYR A CA 1
ATOM 824 C C . TYR A 1 101 ? -9.012 -4.222 7.011 1.00 90.62 101 TYR A C 1
ATOM 826 O O . TYR A 1 101 ? -8.023 -4.402 6.301 1.00 90.62 101 TYR A O 1
ATOM 834 N N . LYS A 1 102 ? -10.128 -4.947 6.855 1.00 91.88 102 LYS A N 1
ATOM 835 C CA . LYS A 1 102 ? -10.257 -6.018 5.851 1.00 91.88 102 LYS A CA 1
ATOM 836 C C . LYS A 1 102 ? -10.104 -5.497 4.424 1.00 91.88 102 LYS A C 1
ATOM 838 O O . LYS A 1 102 ? -9.432 -6.125 3.611 1.00 91.88 102 LYS A O 1
ATOM 843 N N . SER A 1 103 ? -10.703 -4.347 4.115 1.00 92.44 103 SER A N 1
ATOM 844 C CA . SER A 1 103 ? -10.584 -3.725 2.795 1.00 92.44 103 SER A CA 1
ATOM 845 C C . SER A 1 103 ? -9.135 -3.353 2.475 1.00 92.44 103 SER A C 1
ATOM 847 O O . SER A 1 103 ? -8.679 -3.570 1.352 1.00 92.44 103 SER A O 1
ATOM 849 N N . ALA A 1 104 ? -8.400 -2.820 3.454 1.00 92.19 104 ALA A N 1
ATOM 850 C CA . ALA A 1 104 ? -6.987 -2.505 3.300 1.00 92.19 104 ALA A CA 1
ATOM 851 C C . ALA A 1 104 ? -6.152 -3.768 3.062 1.00 92.19 104 ALA A C 1
ATOM 853 O O . ALA A 1 104 ? -5.416 -3.817 2.080 1.00 92.19 104 ALA A O 1
ATOM 854 N N . LEU A 1 105 ? -6.321 -4.810 3.883 1.00 95.25 105 LEU A N 1
ATOM 855 C CA . LEU A 1 105 ? -5.615 -6.084 3.703 1.00 95.25 105 LEU A CA 1
ATOM 856 C C . LEU A 1 105 ? -5.852 -6.689 2.317 1.00 95.25 105 LEU A C 1
ATOM 858 O O . LEU A 1 105 ? -4.892 -7.029 1.630 1.00 95.25 105 LEU A O 1
ATOM 862 N N . ASN A 1 106 ? -7.108 -6.735 1.867 1.00 96.38 106 ASN A N 1
ATOM 863 C CA . ASN A 1 106 ? -7.448 -7.239 0.537 1.00 96.38 106 ASN A CA 1
ATOM 864 C C . ASN A 1 106 ? -6.760 -6.435 -0.574 1.00 96.38 106 ASN A C 1
ATOM 866 O O . ASN A 1 106 ? -6.345 -7.006 -1.581 1.00 96.38 106 ASN A O 1
ATOM 870 N N . ALA A 1 107 ? -6.635 -5.113 -0.418 1.00 95.56 107 ALA A N 1
ATOM 871 C CA . ALA A 1 107 ? -5.937 -4.273 -1.386 1.00 95.56 107 ALA A CA 1
ATOM 872 C C . ALA A 1 107 ? -4.424 -4.544 -1.399 1.00 95.56 107 ALA A C 1
ATOM 874 O O . ALA A 1 107 ? -3.842 -4.639 -2.479 1.00 95.56 107 ALA A O 1
ATOM 875 N N . LEU A 1 108 ? -3.798 -4.708 -0.228 1.00 96.50 108 LEU A N 1
ATOM 876 C CA . LEU A 1 108 ? -2.376 -5.051 -0.110 1.00 96.50 108 LEU A CA 1
ATOM 877 C C . LEU A 1 108 ? -2.074 -6.435 -0.700 1.00 96.50 108 LEU A C 1
ATOM 879 O O . LEU A 1 108 ? -1.114 -6.589 -1.449 1.00 96.50 108 LEU A O 1
ATOM 883 N N . GLU A 1 109 ? -2.911 -7.431 -0.416 1.00 95.62 109 GLU A N 1
ATOM 884 C CA . GLU A 1 109 ? -2.781 -8.773 -0.986 1.00 95.62 109 GLU A CA 1
ATOM 885 C C . GLU A 1 109 ? -2.988 -8.754 -2.505 1.00 95.62 109 GLU A C 1
ATOM 887 O O . GLU A 1 109 ? -2.170 -9.285 -3.254 1.00 95.62 109 GLU A O 1
ATOM 892 N N . SER A 1 110 ? -4.032 -8.066 -2.981 1.00 94.94 110 SER A N 1
ATOM 893 C CA . SER A 1 110 ? -4.295 -7.922 -4.418 1.00 94.94 110 SER A CA 1
ATOM 894 C C . SER A 1 110 ? -3.131 -7.248 -5.140 1.00 94.94 110 SER A C 1
ATOM 896 O O . SER A 1 110 ? -2.797 -7.638 -6.252 1.00 94.94 110 SER A O 1
ATOM 898 N N . PHE A 1 111 ? -2.491 -6.255 -4.517 1.00 94.62 111 PHE A N 1
ATOM 899 C CA . PHE A 1 111 ? -1.298 -5.616 -5.065 1.00 94.62 111 PHE A CA 1
ATOM 900 C C . PHE A 1 111 ? -0.173 -6.629 -5.313 1.00 94.62 111 PHE A C 1
ATOM 902 O O . PHE A 1 111 ? 0.391 -6.655 -6.407 1.00 94.62 111 PHE A O 1
ATOM 909 N N . TRP A 1 112 ? 0.134 -7.472 -4.324 1.00 93.31 112 TRP A N 1
ATOM 910 C CA . TRP A 1 112 ? 1.193 -8.472 -4.455 1.00 93.31 112 TRP A CA 1
ATOM 911 C C . TRP A 1 112 ? 0.823 -9.586 -5.428 1.00 93.31 112 TRP A C 1
ATOM 913 O O . TRP A 1 112 ? 1.659 -9.970 -6.236 1.00 93.31 112 TRP A O 1
ATOM 923 N N . ASN A 1 113 ? -0.424 -10.056 -5.413 1.00 91.44 113 ASN A N 1
ATOM 924 C CA . ASN A 1 113 ? -0.898 -11.071 -6.353 1.00 91.44 113 ASN A CA 1
ATOM 925 C C . ASN A 1 113 ? -0.812 -10.586 -7.803 1.00 91.44 113 ASN A C 1
ATOM 927 O O . ASN A 1 113 ? -0.339 -11.314 -8.667 1.00 91.44 113 ASN A O 1
ATOM 931 N N . GLU A 1 114 ? -1.207 -9.344 -8.076 1.00 89.50 114 GLU A N 1
ATOM 932 C CA . GLU A 1 114 ? -1.077 -8.755 -9.411 1.00 89.50 114 GLU A CA 1
ATOM 933 C C . GLU A 1 114 ? 0.386 -8.591 -9.841 1.00 89.50 114 GLU A C 1
ATOM 935 O O . GLU A 1 114 ? 0.696 -8.758 -11.017 1.00 89.50 114 GLU A O 1
ATOM 940 N N . LEU A 1 115 ? 1.292 -8.280 -8.908 1.00 87.00 115 LEU A N 1
ATOM 941 C CA . LEU A 1 115 ? 2.728 -8.251 -9.186 1.00 87.00 115 LEU A CA 1
ATOM 942 C C . LEU A 1 115 ? 3.284 -9.651 -9.481 1.00 87.00 115 LEU A C 1
ATOM 944 O O . LEU A 1 115 ? 3.966 -9.827 -10.484 1.00 87.00 115 LEU A O 1
ATOM 948 N N . MET A 1 116 ? 2.967 -10.649 -8.654 1.00 86.88 116 MET A N 1
ATOM 949 C CA . MET A 1 116 ? 3.421 -12.032 -8.847 1.00 86.88 116 MET A CA 1
ATOM 950 C C . MET A 1 116 ? 2.896 -12.622 -10.157 1.00 86.88 116 MET A C 1
ATOM 952 O O . MET A 1 116 ? 3.676 -13.157 -10.933 1.00 86.88 116 MET A O 1
ATOM 956 N N . ASN A 1 117 ? 1.607 -12.436 -10.459 1.00 83.00 117 ASN A N 1
ATOM 957 C CA . ASN A 1 117 ? 1.001 -12.885 -11.716 1.00 83.00 117 ASN A CA 1
ATOM 958 C C . ASN A 1 117 ? 1.645 -12.247 -12.953 1.00 83.00 117 ASN A C 1
ATOM 960 O O . ASN A 1 117 ? 1.505 -12.768 -14.053 1.00 83.00 117 ASN A O 1
ATOM 964 N N . ARG A 1 118 ? 2.311 -11.100 -12.812 1.00 75.69 118 ARG A N 1
ATOM 965 C CA . ARG A 1 118 ? 3.056 -10.494 -13.918 1.00 75.69 118 ARG A CA 1
ATOM 966 C C . ARG A 1 118 ? 4.424 -11.130 -14.067 1.00 75.69 118 ARG A C 1
ATOM 968 O O . ARG A 1 118 ? 4.784 -11.474 -15.179 1.00 75.69 118 ARG A O 1
ATOM 975 N N . GLU A 1 119 ? 5.144 -11.324 -12.969 1.00 71.06 119 GLU A N 1
ATOM 976 C CA . GLU A 1 119 ? 6.485 -11.920 -12.986 1.00 71.06 119 GLU A CA 1
ATOM 977 C C . GLU A 1 119 ? 6.465 -13.421 -13.338 1.00 71.06 119 GLU A C 1
ATOM 979 O O . GLU A 1 119 ? 7.381 -13.902 -13.993 1.00 71.06 119 GLU A O 1
ATOM 984 N N . GLU A 1 120 ? 5.427 -14.175 -12.952 1.00 63.75 120 GLU A N 1
ATOM 985 C CA . GLU A 1 120 ? 5.292 -15.604 -13.302 1.00 63.75 120 GLU A CA 1
ATOM 986 C C . GLU A 1 120 ? 4.962 -15.847 -14.786 1.00 63.75 120 GLU A C 1
ATOM 988 O O . GLU A 1 120 ? 5.156 -16.956 -15.285 1.00 63.75 120 GLU A O 1
ATOM 993 N N . TYR A 1 121 ? 4.479 -14.822 -15.496 1.00 48.56 121 TYR A N 1
ATOM 994 C CA . TYR A 1 121 ? 4.111 -14.884 -16.915 1.00 48.56 121 TYR A CA 1
ATOM 995 C C . TYR A 1 121 ? 4.941 -13.928 -17.799 1.00 48.56 121 TYR A C 1
ATOM 997 O O . TYR A 1 121 ? 4.576 -13.724 -18.961 1.00 48.56 121 TYR A O 1
ATOM 1005 N N . ALA A 1 122 ? 6.025 -13.349 -17.265 1.00 48.28 122 ALA A N 1
ATOM 1006 C CA . ALA A 1 122 ? 6.968 -12.477 -17.979 1.00 48.28 122 ALA A CA 1
ATOM 1007 C C . ALA A 1 122 ? 8.177 -13.238 -18.545 1.00 48.28 122 ALA A C 1
ATOM 1009 O O . ALA A 1 122 ? 8.614 -14.238 -17.931 1.00 48.28 122 ALA A O 1
#

pLDDT: mean 81.18, std 12.93, range [48.28, 96.5]